Protein AF-A0A1Y0FWY1-F1 (afdb_monomer_lite)

Radius of gyration: 17.4 Å; chains: 1; bounding box: 40×52×35 Å

Sequence (86 aa):
MKTANEQPILVAGQLTDTSAVRTKVEQDIAFLTGRINSMEQHPRPNKIVLETYKGMLKSRVAVLKWLMHGHDEDDAGISFINQRSA

pLDDT: mean 75.78, std 23.49, range [40.44, 98.5]

Secondary structure (DSSP, 8-state):
------------S-SS-HHHHHHHHHHHHHHHHHHHHHHHTSSS--HHHHHHHHHHHHHHHHHHHHHHSTTSS-------------

Foldseek 3Di:
DDDDDPDPDDDPDDPPCLPVLLVVLVVLLVVLVVVLVVQVPDPDHPVVVNVVSVVVNVVSVVVNVCSVVPDDDDDDDPPPPPPDDD

Structure (mmCIF, N/CA/C/O backbone):
data_AF-A0A1Y0FWY1-F1
#
_entry.id   AF-A0A1Y0FWY1-F1
#
loop_
_atom_site.group_PDB
_atom_site.id
_atom_site.type_symbol
_atom_site.label_atom_id
_atom_site.label_alt_id
_atom_site.label_comp_id
_atom_site.label_asym_id
_atom_site.label_entity_id
_atom_site.label_seq_id
_atom_site.pdbx_PDB_ins_code
_atom_site.Cartn_x
_atom_site.Cartn_y
_atom_site.Cartn_z
_atom_site.occupancy
_atom_site.B_iso_or_equiv
_atom_site.auth_seq_id
_atom_site.auth_comp_id
_atom_site.auth_asym_id
_atom_site.auth_atom_id
_atom_site.pdbx_PDB_model_num
ATOM 1 N N . MET A 1 1 ? 10.755 -37.867 1.524 1.00 40.84 1 MET A N 1
ATOM 2 C CA . MET A 1 1 ? 11.810 -37.021 0.915 1.00 40.84 1 MET A CA 1
ATOM 3 C C . MET A 1 1 ? 11.154 -35.711 0.481 1.00 40.84 1 MET A C 1
ATOM 5 O O . MET A 1 1 ? 10.260 -35.774 -0.342 1.00 40.84 1 MET A O 1
ATOM 9 N N . LYS A 1 2 ? 11.242 -34.629 1.275 1.00 43.69 2 LYS A N 1
ATOM 10 C CA . LYS A 1 2 ? 12.160 -33.468 1.111 1.00 43.69 2 LYS A CA 1
ATOM 11 C C . LYS A 1 2 ? 12.198 -32.938 -0.337 1.00 43.69 2 LYS A C 1
ATOM 13 O O . LYS A 1 2 ? 12.783 -33.600 -1.179 1.00 43.69 2 LYS A O 1
ATOM 18 N N . THR A 1 3 ? 11.356 -31.952 -0.681 1.00 50.44 3 THR A N 1
ATOM 19 C CA . THR A 1 3 ? 11.533 -30.467 -0.666 1.00 50.44 3 THR A CA 1
ATOM 20 C C . THR A 1 3 ? 12.008 -29.903 -2.007 1.00 50.44 3 THR A C 1
ATOM 22 O O . THR A 1 3 ? 13.107 -30.230 -2.436 1.00 50.44 3 THR A O 1
ATOM 25 N N . ALA A 1 4 ? 11.245 -28.963 -2.568 1.00 47.47 4 ALA A N 1
ATOM 26 C CA . ALA A 1 4 ? 11.722 -27.880 -3.436 1.00 47.47 4 ALA A CA 1
ATOM 27 C C . ALA A 1 4 ? 10.662 -26.760 -3.356 1.00 47.47 4 ALA A C 1
ATOM 29 O O . ALA A 1 4 ? 9.603 -26.877 -3.949 1.00 47.47 4 ALA A O 1
ATOM 30 N N . ASN A 1 5 ? 10.694 -25.880 -2.353 1.00 50.53 5 ASN A N 1
ATOM 31 C CA . ASN A 1 5 ? 11.386 -24.585 -2.370 1.00 50.53 5 ASN A CA 1
ATOM 32 C C . ASN A 1 5 ? 11.227 -23.820 -3.694 1.00 50.53 5 ASN A C 1
ATOM 34 O O . ASN A 1 5 ? 12.190 -23.638 -4.434 1.00 50.53 5 ASN A O 1
ATOM 38 N N . GLU A 1 6 ? 10.013 -23.353 -3.972 1.00 50.19 6 GLU A N 1
ATOM 39 C CA . GLU A 1 6 ? 9.771 -22.304 -4.961 1.00 50.19 6 GLU A CA 1
ATOM 40 C C . GLU A 1 6 ? 10.210 -20.961 -4.369 1.00 50.19 6 GLU A C 1
ATOM 42 O O . GLU A 1 6 ? 9.429 -20.205 -3.800 1.00 50.19 6 GLU A O 1
ATOM 47 N N . GLN A 1 7 ? 11.507 -20.687 -4.459 1.00 57.59 7 GLN A N 1
ATOM 48 C CA . GLN A 1 7 ? 12.053 -19.354 -4.249 1.00 57.59 7 GLN A CA 1
ATOM 49 C C . GLN A 1 7 ? 12.852 -18.970 -5.490 1.00 57.59 7 GLN A C 1
ATOM 51 O O . GLN A 1 7 ? 14.014 -19.360 -5.599 1.00 57.59 7 GLN A O 1
ATOM 56 N N . PRO A 1 8 ? 12.293 -18.175 -6.413 1.00 44.44 8 PRO A N 1
ATOM 57 C CA . PRO A 1 8 ? 13.099 -17.341 -7.272 1.00 44.44 8 PRO A CA 1
ATOM 58 C C . PRO A 1 8 ? 13.199 -15.962 -6.612 1.00 44.44 8 PRO A C 1
ATOM 60 O O . PRO A 1 8 ? 12.486 -15.022 -6.954 1.00 44.44 8 PRO A O 1
ATOM 63 N N . ILE A 1 9 ? 14.090 -15.847 -5.630 1.00 54.16 9 ILE A N 1
ATOM 64 C CA . ILE A 1 9 ? 14.704 -14.562 -5.298 1.00 54.16 9 ILE A CA 1
ATOM 65 C C . ILE A 1 9 ? 16.051 -14.594 -6.000 1.00 54.16 9 ILE A C 1
ATOM 67 O O . ILE A 1 9 ? 16.876 -15.423 -5.630 1.00 54.16 9 ILE A O 1
ATOM 71 N N . LEU A 1 10 ? 16.204 -13.754 -7.029 1.00 43.06 10 LEU A N 1
ATOM 72 C CA . LEU A 1 10 ? 17.432 -13.151 -7.574 1.00 43.06 10 LEU A CA 1
ATOM 73 C C . LEU A 1 10 ? 17.179 -12.792 -9.046 1.00 43.06 10 LEU A C 1
ATOM 75 O O . LEU A 1 10 ? 17.138 -13.688 -9.881 1.00 43.06 10 LEU A O 1
ATOM 79 N N . VAL A 1 11 ? 17.116 -11.501 -9.388 1.00 43.47 11 VAL A N 1
ATOM 80 C CA . VAL A 1 11 ? 17.596 -11.052 -10.705 1.00 43.47 11 VAL A CA 1
ATOM 81 C C . VAL A 1 11 ? 18.384 -9.764 -10.532 1.00 43.47 11 VAL A C 1
ATOM 83 O O . VAL A 1 11 ? 17.860 -8.703 -10.195 1.00 43.47 11 VAL A O 1
ATOM 86 N N . ALA A 1 12 ? 19.682 -9.917 -10.754 1.00 42.62 12 ALA A N 1
ATOM 87 C CA . ALA A 1 12 ? 20.637 -8.858 -10.966 1.00 42.62 12 ALA A CA 1
ATOM 88 C C . ALA A 1 12 ? 20.276 -8.052 -12.228 1.00 42.62 12 ALA A C 1
ATOM 90 O O . ALA A 1 12 ? 20.122 -8.618 -13.304 1.00 42.62 12 ALA A O 1
ATOM 91 N N . GLY A 1 13 ? 20.183 -6.728 -12.092 1.00 44.38 13 GLY A N 1
ATOM 92 C CA . GLY A 1 13 ? 20.650 -5.768 -13.100 1.00 44.38 13 GLY A CA 1
ATOM 93 C C . GLY A 1 13 ? 20.032 -5.740 -14.505 1.00 44.38 13 GLY A C 1
ATOM 94 O O . GLY A 1 13 ? 20.641 -5.110 -15.364 1.00 44.38 13 GLY A O 1
ATOM 95 N N . GLN A 1 14 ? 18.870 -6.347 -14.779 1.00 41.03 14 GLN A N 1
ATOM 96 C CA . GLN A 1 14 ? 18.286 -6.336 -16.130 1.00 41.03 14 GLN A CA 1
ATOM 97 C C . GLN A 1 14 ? 16.863 -5.749 -16.158 1.00 41.03 14 GLN A C 1
ATOM 99 O O . GLN A 1 14 ? 15.977 -6.185 -15.426 1.00 41.03 14 GLN A O 1
ATOM 104 N N . LEU A 1 15 ? 16.663 -4.745 -17.022 1.00 46.59 15 LEU A N 1
ATOM 105 C CA . LEU A 1 15 ? 15.433 -3.971 -17.285 1.00 46.59 15 LEU A CA 1
ATOM 106 C C . LEU A 1 15 ? 14.298 -4.801 -17.931 1.00 46.59 15 LEU A C 1
ATOM 108 O O . LEU A 1 15 ? 13.653 -4.358 -18.876 1.00 46.59 15 LEU A O 1
ATOM 112 N N . THR A 1 16 ? 14.046 -6.018 -17.456 1.00 46.69 16 THR A N 1
ATOM 113 C CA . THR A 1 16 ? 13.008 -6.909 -18.005 1.00 46.69 16 THR A CA 1
ATOM 114 C C . THR A 1 16 ? 11.752 -7.014 -17.147 1.00 46.69 16 THR A C 1
ATOM 116 O O . THR A 1 16 ? 10.829 -7.707 -17.549 1.00 46.69 16 THR A O 1
ATOM 119 N N . ASP A 1 17 ? 11.661 -6.314 -16.012 1.00 58.94 17 ASP A N 1
ATOM 120 C CA . ASP A 1 17 ? 10.563 -6.554 -15.060 1.00 58.94 17 ASP A CA 1
ATOM 121 C C . ASP A 1 17 ? 9.870 -5.293 -14.522 1.00 58.94 17 ASP A C 1
ATOM 123 O O . ASP A 1 17 ? 9.095 -5.374 -13.574 1.00 58.94 17 ASP A O 1
ATOM 127 N N . THR A 1 18 ? 10.080 -4.109 -15.116 1.00 73.06 18 THR A N 1
ATOM 128 C CA . THR A 1 18 ? 9.393 -2.874 -14.676 1.00 73.06 18 THR A CA 1
ATOM 129 C C . THR A 1 18 ? 7.868 -3.016 -14.735 1.00 73.06 18 THR A C 1
ATOM 131 O O . THR A 1 18 ? 7.168 -2.498 -13.866 1.00 73.06 18 THR A O 1
ATOM 134 N N . SER A 1 19 ? 7.342 -3.757 -15.717 1.00 82.00 19 SER A N 1
ATOM 135 C CA . SER A 1 19 ? 5.912 -4.066 -15.824 1.00 82.00 19 SER A CA 1
ATOM 136 C C . SER A 1 19 ? 5.440 -5.008 -14.716 1.00 82.00 19 SER A C 1
ATOM 138 O O . SER A 1 19 ? 4.456 -4.692 -14.057 1.00 82.00 19 SER A O 1
ATOM 140 N N . ALA A 1 20 ? 6.144 -6.110 -14.436 1.00 85.81 20 ALA A N 1
ATOM 141 C CA . ALA A 1 20 ? 5.742 -7.025 -13.367 1.00 85.81 20 ALA A CA 1
ATOM 142 C C . ALA A 1 20 ? 5.909 -6.401 -11.975 1.00 85.81 20 ALA A C 1
ATOM 144 O O . ALA A 1 20 ? 5.083 -6.626 -11.091 1.00 85.81 20 ALA A O 1
ATOM 145 N N . VAL A 1 21 ? 6.948 -5.584 -11.773 1.00 88.38 21 VAL A N 1
ATOM 146 C CA . VAL A 1 21 ? 7.131 -4.791 -10.552 1.00 88.38 21 VAL A CA 1
ATOM 147 C C . VAL A 1 21 ? 5.981 -3.798 -10.399 1.00 88.38 21 VAL A C 1
ATOM 149 O O . VAL A 1 21 ? 5.396 -3.726 -9.320 1.00 88.38 21 VAL A O 1
ATOM 152 N N . ARG A 1 22 ? 5.591 -3.089 -11.468 1.00 91.38 22 ARG A N 1
ATOM 153 C CA . ARG A 1 22 ? 4.415 -2.205 -11.456 1.00 91.38 22 ARG A CA 1
ATOM 154 C C . ARG A 1 22 ? 3.146 -2.972 -11.094 1.00 91.38 22 ARG A C 1
ATOM 156 O O . ARG A 1 22 ? 2.462 -2.567 -10.161 1.00 91.38 22 ARG A O 1
ATOM 163 N N . THR A 1 23 ? 2.880 -4.100 -11.751 1.00 93.38 23 THR A N 1
ATOM 164 C CA . THR A 1 23 ? 1.704 -4.937 -11.475 1.00 93.38 23 THR A CA 1
ATOM 165 C C . THR A 1 23 ? 1.654 -5.389 -10.016 1.00 93.38 23 THR A C 1
ATOM 167 O O . THR A 1 23 ? 0.601 -5.308 -9.390 1.00 93.38 23 THR A O 1
ATOM 170 N N . LYS A 1 24 ? 2.783 -5.809 -9.431 1.00 93.94 24 LYS A N 1
ATOM 171 C CA . LYS A 1 24 ? 2.850 -6.172 -8.004 1.00 93.94 24 LYS A CA 1
ATOM 172 C C . LYS A 1 24 ? 2.544 -4.979 -7.096 1.00 93.94 24 LYS A C 1
ATOM 174 O O . LYS A 1 24 ? 1.778 -5.110 -6.150 1.00 93.94 24 LYS A O 1
ATOM 179 N N . VAL A 1 25 ? 3.093 -3.804 -7.404 1.00 95.31 25 VAL A N 1
ATOM 180 C CA . VAL A 1 25 ? 2.828 -2.579 -6.632 1.00 95.31 25 VAL A CA 1
ATOM 181 C C . VAL A 1 25 ? 1.353 -2.168 -6.721 1.00 95.31 25 VAL A C 1
ATOM 183 O O . VAL A 1 25 ? 0.769 -1.776 -5.713 1.00 95.31 25 VAL A O 1
ATOM 186 N N . GLU A 1 26 ? 0.724 -2.287 -7.890 1.00 96.50 26 GLU A N 1
ATOM 187 C CA . GLU A 1 26 ? -0.712 -2.034 -8.075 1.00 96.50 26 GLU A CA 1
ATOM 188 C C . GLU A 1 26 ? -1.575 -3.024 -7.276 1.00 96.50 26 GLU A C 1
ATOM 190 O O . GLU A 1 26 ? -2.531 -2.617 -6.610 1.00 96.50 26 GLU A O 1
ATOM 195 N N . GLN A 1 27 ? -1.210 -4.309 -7.280 1.00 97.56 27 GLN A N 1
ATOM 196 C CA . GLN A 1 27 ? -1.869 -5.343 -6.477 1.00 97.56 27 GLN A CA 1
ATOM 197 C C . GLN A 1 27 ? -1.742 -5.067 -4.972 1.00 97.56 27 GLN A C 1
ATOM 199 O O . GLN A 1 27 ? -2.742 -5.146 -4.254 1.00 97.56 27 GLN A O 1
ATOM 204 N N . ASP A 1 28 ? -0.556 -4.672 -4.498 1.00 98.00 28 ASP A N 1
ATOM 205 C CA . ASP A 1 28 ? -0.336 -4.286 -3.101 1.00 98.00 28 ASP A CA 1
ATOM 206 C C . ASP A 1 28 ? -1.214 -3.088 -2.706 1.00 98.00 28 ASP A C 1
ATOM 208 O O . ASP A 1 28 ? -1.817 -3.080 -1.631 1.00 98.00 28 ASP A O 1
ATOM 212 N N . ILE A 1 29 ? -1.324 -2.075 -3.576 1.00 98.38 29 ILE A N 1
ATOM 213 C CA . ILE A 1 29 ? -2.181 -0.899 -3.354 1.00 98.38 29 ILE A CA 1
ATOM 214 C C . ILE A 1 29 ? -3.645 -1.317 -3.230 1.00 98.38 29 ILE A C 1
ATOM 216 O O . ILE A 1 29 ? -4.324 -0.885 -2.292 1.00 98.38 29 ILE A O 1
ATOM 220 N N . ALA A 1 30 ? -4.133 -2.161 -4.142 1.00 98.38 30 ALA A N 1
ATOM 221 C CA . ALA A 1 30 ? -5.508 -2.646 -4.112 1.00 98.38 30 ALA A CA 1
ATOM 222 C C . ALA A 1 30 ? -5.792 -3.435 -2.823 1.00 98.38 30 ALA A C 1
ATOM 224 O O . ALA A 1 30 ? -6.791 -3.181 -2.143 1.00 98.38 30 ALA A O 1
ATOM 225 N N . PHE A 1 31 ? -4.877 -4.331 -2.441 1.00 98.31 31 PHE A N 1
ATOM 226 C CA . PHE A 1 31 ? -4.974 -5.115 -1.212 1.00 98.31 31 PHE A CA 1
ATOM 227 C C . PHE A 1 31 ? -5.014 -4.226 0.039 1.00 98.31 31 PHE A C 1
ATOM 229 O O . PHE A 1 31 ? -5.927 -4.346 0.860 1.00 98.31 31 PHE A O 1
ATOM 236 N N . LEU A 1 32 ? -4.053 -3.307 0.178 1.00 98.50 32 LEU A N 1
ATOM 237 C CA . LEU A 1 32 ? -3.956 -2.417 1.336 1.00 98.50 32 LEU A CA 1
ATOM 238 C C . LEU A 1 32 ? -5.178 -1.503 1.441 1.00 98.50 32 LEU A C 1
ATOM 240 O O . LEU A 1 32 ? -5.726 -1.349 2.530 1.00 98.50 32 LEU A O 1
ATOM 244 N N . THR A 1 33 ? -5.649 -0.959 0.317 1.00 98.50 33 THR A N 1
ATOM 245 C CA . THR A 1 33 ? -6.857 -0.121 0.271 1.00 98.50 33 THR A CA 1
ATOM 246 C C . THR A 1 33 ? -8.085 -0.900 0.741 1.00 98.50 33 THR A C 1
ATOM 248 O O . THR A 1 33 ? -8.814 -0.436 1.618 1.00 98.50 33 THR A O 1
ATOM 251 N N . GLY A 1 34 ? -8.289 -2.119 0.230 1.00 97.81 34 GLY A N 1
ATOM 252 C CA . GLY A 1 34 ? -9.391 -2.978 0.666 1.00 97.81 34 GLY A CA 1
ATOM 253 C C . GLY A 1 34 ? -9.317 -3.315 2.158 1.00 97.81 34 GLY A C 1
ATOM 254 O O . GLY A 1 34 ? -10.326 -3.251 2.867 1.00 97.81 34 GLY A O 1
ATOM 255 N N . ARG A 1 35 ? -8.116 -3.616 2.666 1.00 97.31 35 ARG A N 1
ATOM 256 C CA . ARG A 1 35 ? -7.915 -3.952 4.079 1.00 97.31 35 ARG A CA 1
ATOM 257 C C . ARG A 1 35 ? -8.162 -2.761 5.004 1.00 97.31 35 ARG A C 1
ATOM 259 O O . ARG A 1 35 ? -8.830 -2.933 6.021 1.00 97.31 35 ARG A O 1
ATOM 266 N N . ILE A 1 36 ? -7.667 -1.578 4.642 1.00 98.19 36 ILE A N 1
ATOM 267 C CA . ILE A 1 36 ? -7.892 -0.325 5.375 1.00 98.19 36 ILE A CA 1
ATOM 268 C C . ILE A 1 36 ? -9.389 -0.022 5.444 1.00 98.19 36 ILE A C 1
ATOM 270 O O . ILE A 1 36 ? -9.912 0.127 6.545 1.00 98.19 36 ILE A O 1
ATOM 274 N N . ASN A 1 37 ? -10.092 -0.045 4.308 1.00 97.88 37 ASN A N 1
ATOM 275 C CA . ASN A 1 37 ? -11.529 0.236 4.259 1.00 97.88 37 ASN A CA 1
ATOM 276 C C . ASN A 1 37 ? -12.333 -0.724 5.148 1.00 97.88 37 ASN A C 1
ATOM 278 O O . ASN A 1 37 ? -13.201 -0.299 5.906 1.00 97.88 37 ASN A O 1
ATOM 282 N N . SER A 1 38 ? -12.016 -2.023 5.099 1.00 96.50 38 SER A N 1
ATOM 283 C CA . SER A 1 38 ? -12.660 -3.026 5.953 1.00 96.50 38 SER A CA 1
ATOM 284 C C . SER A 1 38 ? -12.398 -2.777 7.442 1.00 96.50 38 SER A C 1
ATOM 286 O O . SER A 1 38 ? -13.299 -2.940 8.263 1.00 96.50 38 SER A O 1
ATOM 288 N N . MET A 1 39 ? -11.182 -2.362 7.804 1.00 96.19 39 MET A N 1
ATOM 289 C CA . MET A 1 39 ? -10.845 -2.047 9.190 1.00 96.19 39 MET A CA 1
ATOM 290 C C . MET A 1 39 ? -11.534 -0.773 9.679 1.00 96.19 39 MET A C 1
ATOM 292 O O . MET A 1 39 ? -12.027 -0.764 10.800 1.00 96.19 39 MET A O 1
ATOM 296 N N . GLU A 1 40 ? -11.602 0.281 8.867 1.00 95.94 40 GLU A N 1
ATOM 297 C CA . GLU A 1 40 ? -12.235 1.553 9.247 1.00 95.94 40 GLU A CA 1
ATOM 298 C C . GLU A 1 40 ? -13.742 1.421 9.499 1.00 95.94 40 GLU A C 1
ATOM 300 O O . GLU A 1 40 ? -14.294 2.161 10.309 1.00 95.94 40 GLU A O 1
ATOM 305 N N . GLN A 1 41 ? -14.393 0.439 8.875 1.00 95.31 41 GLN A N 1
ATOM 306 C CA . GLN A 1 41 ? -15.801 0.109 9.117 1.00 95.31 41 GLN A CA 1
ATOM 307 C C . GLN A 1 41 ? -16.028 -0.685 10.414 1.00 95.31 41 GLN A C 1
ATOM 309 O O . GLN A 1 41 ? -17.167 -0.834 10.860 1.00 95.31 41 GLN A O 1
ATOM 314 N N . HIS A 1 42 ? -14.971 -1.213 11.037 1.00 93.25 42 HIS A N 1
ATOM 315 C CA . HIS A 1 42 ? -15.102 -1.965 12.278 1.00 93.25 42 HIS A CA 1
ATOM 316 C C . HIS A 1 42 ? -15.401 -1.013 13.456 1.00 93.25 42 HIS A C 1
ATOM 318 O O . HIS A 1 42 ? -14.727 0.006 13.588 1.00 93.25 42 HIS A O 1
ATOM 324 N N . PRO A 1 43 ? -16.317 -1.344 14.391 1.00 92.25 43 PRO A N 1
ATOM 325 C CA . PRO A 1 43 ? -16.697 -0.449 15.498 1.00 92.25 43 PRO A CA 1
ATOM 326 C C . PRO A 1 43 ? -15.540 -0.034 16.418 1.00 92.25 43 PRO A C 1
ATOM 328 O O . PRO A 1 43 ? -15.587 0.996 17.088 1.00 92.25 43 PRO A O 1
ATOM 331 N N . ARG A 1 44 ? -14.504 -0.875 16.497 1.00 93.31 44 ARG A N 1
ATOM 332 C CA . ARG A 1 44 ? -13.275 -0.638 17.264 1.00 93.31 44 ARG A CA 1
ATOM 333 C C . ARG A 1 44 ? -12.082 -1.176 16.472 1.00 93.31 44 ARG A C 1
ATOM 335 O O . ARG A 1 44 ? -11.728 -2.341 16.655 1.00 93.31 44 ARG A O 1
ATOM 342 N N . PRO A 1 45 ? -11.503 -0.402 15.544 1.00 92.38 45 PRO A N 1
ATOM 343 C CA . PRO A 1 45 ? -10.347 -0.853 14.789 1.00 92.38 45 PRO A CA 1
ATOM 344 C C . PRO A 1 45 ? -9.086 -0.813 15.650 1.00 92.38 45 PRO A C 1
ATOM 346 O O . PRO A 1 45 ? -8.910 0.075 16.489 1.00 92.38 45 PRO A O 1
ATOM 349 N N . ASN A 1 46 ? -8.164 -1.744 15.402 1.00 96.31 46 ASN 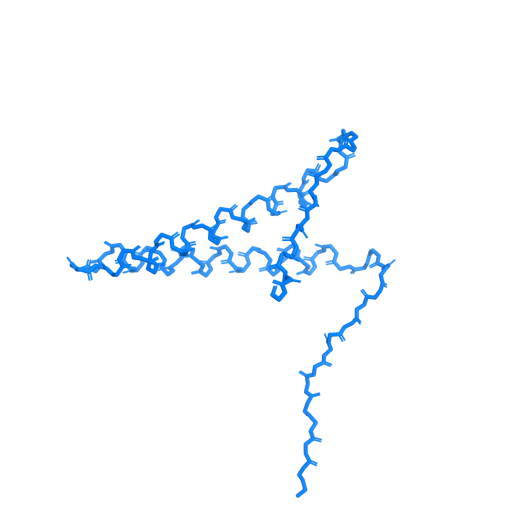A N 1
ATOM 350 C CA . ASN A 1 46 ? -6.820 -1.639 15.955 1.00 96.31 46 ASN A CA 1
ATOM 351 C C . ASN A 1 46 ? -6.079 -0.494 15.247 1.00 96.31 46 ASN A C 1
ATOM 353 O O . ASN A 1 46 ? -5.622 -0.646 14.113 1.00 96.31 46 ASN A O 1
ATOM 357 N N . LYS A 1 47 ? -5.970 0.648 15.933 1.00 94.94 47 LYS A N 1
ATOM 358 C CA . LYS A 1 47 ? -5.379 1.877 15.390 1.00 94.94 47 LYS A CA 1
ATOM 359 C C . LYS A 1 47 ? -3.918 1.701 14.981 1.00 94.94 47 LYS A C 1
ATOM 361 O O . LYS A 1 47 ? -3.528 2.219 13.948 1.00 94.94 47 LYS A O 1
ATOM 366 N N . ILE A 1 48 ? -3.128 0.932 15.731 1.00 97.25 48 ILE A N 1
ATOM 367 C CA . ILE A 1 48 ? -1.707 0.716 15.412 1.00 97.25 48 ILE A CA 1
ATOM 368 C C . ILE A 1 48 ? -1.575 -0.012 14.071 1.00 97.25 48 ILE A C 1
ATOM 370 O O . ILE A 1 48 ? -0.805 0.397 13.204 1.00 97.25 48 ILE A O 1
ATOM 374 N N . VAL A 1 49 ? -2.370 -1.065 13.872 1.00 96.31 49 VAL A N 1
ATOM 375 C CA . VAL A 1 49 ? -2.365 -1.838 12.622 1.00 96.31 49 VAL A CA 1
ATOM 376 C C . VAL A 1 49 ? -2.898 -0.997 11.460 1.00 96.31 49 VAL A C 1
ATOM 378 O O . VAL A 1 49 ? -2.329 -1.031 10.372 1.00 96.31 49 VAL A O 1
ATOM 381 N N . LEU A 1 50 ? -3.946 -0.203 11.696 1.00 97.69 50 LEU A N 1
ATOM 382 C CA . LEU A 1 50 ? -4.512 0.692 10.689 1.00 97.69 50 LEU A CA 1
ATOM 383 C C . LEU A 1 50 ? -3.486 1.725 10.202 1.00 97.69 50 LEU A C 1
ATOM 385 O O . LEU A 1 50 ? -3.275 1.855 8.998 1.00 97.69 50 LEU A O 1
ATOM 389 N N . GLU A 1 51 ? -2.815 2.417 11.124 1.00 97.75 51 GLU A N 1
ATOM 390 C CA . GLU A 1 51 ? -1.780 3.400 10.785 1.00 97.75 51 GLU A CA 1
ATOM 391 C C . GLU A 1 51 ? -0.588 2.744 10.079 1.00 97.75 51 GLU A C 1
ATOM 393 O O . GLU A 1 51 ? -0.056 3.289 9.111 1.00 97.75 51 GLU A O 1
ATOM 398 N N . THR A 1 52 ? -0.222 1.526 10.488 1.00 97.88 52 THR A N 1
ATOM 399 C CA . THR A 1 52 ? 0.815 0.743 9.805 1.00 97.88 52 THR A CA 1
ATOM 400 C C . THR A 1 52 ? 0.439 0.478 8.345 1.00 97.88 52 THR A C 1
ATOM 402 O O . THR A 1 52 ? 1.235 0.752 7.445 1.00 97.88 52 THR A O 1
ATOM 405 N N . TYR A 1 53 ? -0.786 0.011 8.076 1.00 98.12 53 TYR A N 1
ATOM 406 C CA . TYR A 1 53 ? -1.243 -0.220 6.703 1.00 98.12 53 TYR A CA 1
ATOM 407 C C . TYR A 1 53 ? -1.356 1.069 5.891 1.00 98.12 53 TYR A C 1
ATOM 409 O O . TYR A 1 53 ? -0.986 1.069 4.717 1.00 98.12 53 TYR A O 1
ATOM 417 N N . LYS A 1 54 ? -1.781 2.184 6.497 1.00 98.19 54 LYS A N 1
ATOM 418 C CA . LYS A 1 54 ? -1.772 3.504 5.841 1.00 98.19 54 LYS A CA 1
ATOM 419 C C . LYS A 1 54 ? -0.355 3.931 5.448 1.00 98.19 54 LYS A C 1
ATOM 421 O O . LYS A 1 54 ? -0.146 4.414 4.334 1.00 98.19 54 LYS A O 1
ATOM 426 N N . GLY A 1 55 ? 0.630 3.699 6.316 1.00 97.50 55 GLY A N 1
ATOM 427 C CA . GLY A 1 55 ? 2.046 3.931 6.020 1.00 97.50 55 GLY A CA 1
ATOM 428 C C . GLY A 1 55 ? 2.556 3.076 4.855 1.00 97.50 55 GLY A C 1
ATOM 429 O O . GLY A 1 55 ? 3.189 3.596 3.932 1.00 97.50 55 GLY A O 1
ATOM 430 N N . MET A 1 56 ? 2.220 1.782 4.846 1.00 97.62 56 MET A N 1
ATOM 431 C CA . MET A 1 56 ? 2.552 0.879 3.737 1.00 97.62 56 MET A CA 1
ATOM 432 C C . MET A 1 56 ? 1.903 1.333 2.424 1.00 97.62 56 MET A C 1
ATOM 434 O O . MET A 1 56 ? 2.589 1.407 1.403 1.00 97.62 56 MET A O 1
ATOM 438 N N . LEU A 1 57 ? 0.619 1.711 2.451 1.00 98.44 57 LEU A N 1
ATOM 439 C CA . LEU A 1 57 ? -0.110 2.199 1.279 1.00 98.44 57 LEU A CA 1
ATOM 4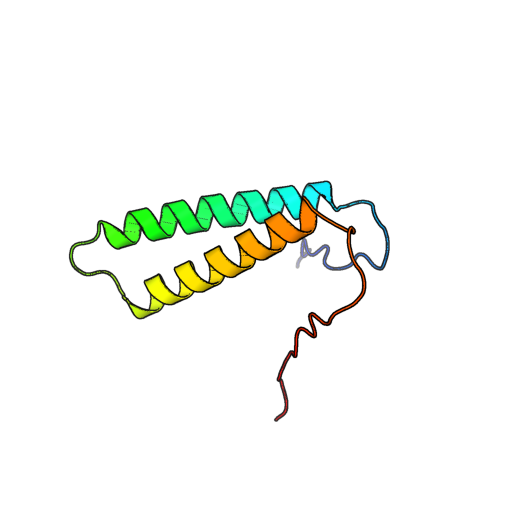40 C C . LEU A 1 57 ? 0.563 3.448 0.702 1.00 98.44 57 LEU A C 1
ATOM 442 O O . LEU A 1 57 ? 0.827 3.507 -0.499 1.00 98.44 57 LEU A O 1
ATOM 446 N N . LYS A 1 58 ? 0.926 4.409 1.561 1.00 97.44 58 LYS A N 1
ATOM 447 C CA . LYS A 1 58 ? 1.664 5.613 1.155 1.00 97.44 58 LYS A CA 1
ATOM 448 C C . LYS A 1 58 ? 2.985 5.262 0.463 1.00 97.44 58 LYS A C 1
ATOM 450 O O . LYS A 1 58 ? 3.292 5.841 -0.578 1.00 97.44 58 LYS A O 1
ATOM 455 N N . SER A 1 59 ? 3.743 4.304 1.003 1.00 96.50 59 SER A N 1
ATOM 456 C CA . SER A 1 59 ? 4.993 3.832 0.389 1.00 96.50 59 SER A CA 1
ATOM 457 C C . SER A 1 59 ? 4.756 3.216 -0.993 1.00 96.50 59 SER A C 1
ATOM 459 O O . SER A 1 59 ? 5.449 3.578 -1.941 1.00 96.50 59 SER A O 1
ATOM 461 N N . ARG A 1 60 ? 3.769 2.322 -1.140 1.00 96.94 60 ARG A N 1
ATOM 462 C CA . ARG A 1 60 ? 3.478 1.674 -2.431 1.00 96.94 60 ARG A CA 1
ATOM 463 C C . ARG A 1 60 ? 3.005 2.676 -3.486 1.00 96.94 60 ARG A C 1
ATOM 465 O O . ARG A 1 60 ? 3.483 2.625 -4.613 1.00 96.94 60 ARG A O 1
ATOM 472 N N . VAL A 1 61 ? 2.157 3.639 -3.115 1.00 96.38 61 VAL A N 1
ATOM 473 C CA . VAL A 1 61 ? 1.726 4.723 -4.019 1.00 96.38 61 VAL A CA 1
ATOM 474 C C . VAL A 1 61 ? 2.909 5.584 -4.466 1.00 96.38 61 VAL A C 1
ATOM 476 O O . VAL A 1 61 ? 2.982 5.949 -5.637 1.00 96.38 61 VAL A O 1
ATOM 479 N N . ALA A 1 62 ? 3.850 5.902 -3.571 1.00 93.81 62 ALA A N 1
ATOM 480 C CA . ALA A 1 62 ? 5.055 6.647 -3.938 1.00 93.81 62 ALA A CA 1
ATOM 481 C C . ALA A 1 62 ? 5.923 5.872 -4.943 1.00 93.81 62 ALA A C 1
ATOM 483 O O . ALA A 1 62 ? 6.367 6.444 -5.936 1.00 93.81 62 ALA A O 1
ATOM 484 N N . VAL A 1 63 ? 6.096 4.564 -4.735 1.00 92.19 63 VAL A N 1
ATOM 485 C CA . VAL A 1 63 ? 6.808 3.691 -5.679 1.00 92.19 63 VAL A CA 1
ATOM 486 C C . VAL A 1 63 ? 6.083 3.620 -7.022 1.00 92.19 63 VAL A C 1
ATOM 488 O O . VAL A 1 63 ? 6.729 3.748 -8.054 1.00 92.19 63 VAL A O 1
ATOM 491 N N . LEU A 1 64 ? 4.753 3.474 -7.037 1.00 93.38 64 LEU A N 1
ATOM 492 C CA . LEU A 1 64 ? 3.984 3.463 -8.284 1.00 93.38 64 LEU A CA 1
ATOM 493 C C . LEU A 1 64 ? 4.169 4.768 -9.060 1.00 93.38 64 LEU A C 1
ATOM 495 O O . LEU A 1 64 ? 4.438 4.736 -10.256 1.00 93.38 64 LEU A O 1
ATOM 499 N N . LYS A 1 65 ? 4.092 5.914 -8.372 1.00 91.25 65 LYS A N 1
ATOM 500 C CA . LYS A 1 65 ? 4.360 7.221 -8.983 1.00 91.25 65 LYS A CA 1
ATOM 501 C C . LYS A 1 65 ? 5.759 7.265 -9.585 1.00 91.25 65 LYS A C 1
ATOM 503 O O . LYS A 1 65 ? 5.883 7.648 -10.741 1.00 91.25 65 LYS A O 1
ATOM 508 N N . TRP A 1 66 ? 6.779 6.826 -8.855 1.00 89.25 66 TRP A N 1
ATOM 509 C CA . TRP A 1 66 ? 8.146 6.761 -9.370 1.00 89.25 66 TRP A CA 1
ATOM 510 C C . TRP A 1 66 ? 8.276 5.830 -10.593 1.00 89.25 66 TRP A C 1
ATOM 512 O O . TRP A 1 66 ? 8.915 6.196 -11.569 1.00 89.25 66 TRP A O 1
ATOM 522 N N . LEU A 1 67 ? 7.596 4.677 -10.606 1.00 87.50 67 LEU A N 1
ATOM 523 C CA . LEU A 1 67 ? 7.566 3.748 -11.750 1.00 87.50 67 LEU A CA 1
ATOM 524 C C . LEU A 1 67 ? 6.790 4.279 -12.969 1.00 87.50 67 LEU A C 1
ATOM 526 O O . LEU A 1 67 ? 6.948 3.751 -14.073 1.00 87.50 67 LEU A O 1
ATOM 530 N N . MET A 1 68 ? 5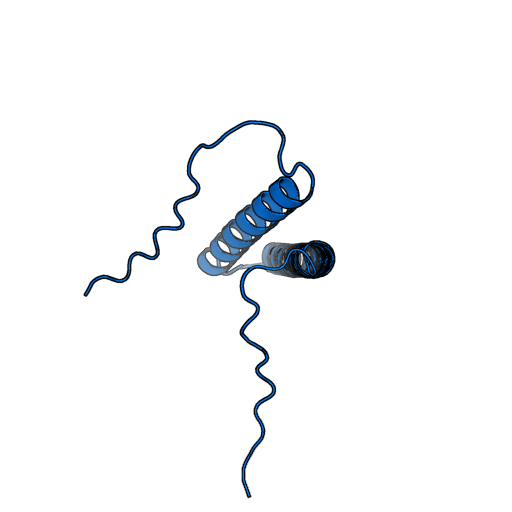.883 5.239 -12.773 1.00 86.06 68 MET A N 1
ATOM 531 C CA . MET A 1 68 ? 5.068 5.843 -13.835 1.00 86.06 68 MET A CA 1
ATOM 532 C C . MET A 1 68 ? 5.720 7.084 -14.443 1.00 86.06 68 MET A C 1
ATOM 534 O O . MET A 1 68 ? 5.653 7.255 -15.653 1.00 86.06 68 MET A O 1
ATOM 538 N N . HIS A 1 69 ? 6.346 7.920 -13.613 1.00 82.25 69 HIS A N 1
ATOM 539 C CA . HIS A 1 69 ? 7.017 9.161 -14.023 1.00 82.25 69 HIS A CA 1
ATOM 540 C C . HIS A 1 69 ? 8.530 8.967 -14.173 1.00 82.25 69 HIS A C 1
ATOM 542 O O . HIS A 1 69 ? 9.278 9.936 -14.153 1.00 82.25 69 HIS A O 1
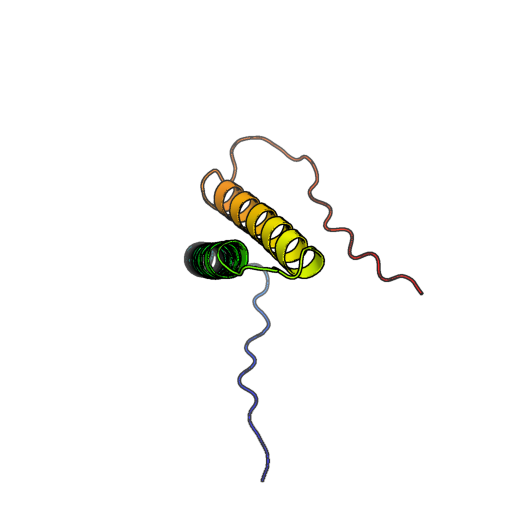ATOM 548 N N . GLY A 1 70 ? 8.986 7.711 -14.208 1.00 62.31 70 GLY A N 1
ATOM 549 C CA . GLY A 1 70 ? 10.393 7.373 -14.089 1.00 62.31 70 GLY A CA 1
ATOM 550 C C . GLY A 1 70 ? 11.257 8.174 -15.055 1.00 62.31 70 GLY A C 1
ATOM 551 O O . GLY A 1 70 ? 11.050 8.094 -16.261 1.00 62.31 70 GLY A O 1
ATOM 552 N N . HIS A 1 71 ? 12.275 8.824 -14.489 1.00 52.56 71 HIS A N 1
ATOM 553 C CA . HIS A 1 71 ? 13.462 9.310 -15.190 1.00 52.56 71 HIS A CA 1
ATOM 554 C C . HIS A 1 71 ? 13.392 10.692 -15.859 1.00 52.56 71 HIS A C 1
ATOM 556 O O . HIS A 1 71 ? 14.212 10.961 -16.727 1.00 52.56 71 HIS A O 1
ATOM 562 N N . ASP A 1 72 ? 12.504 11.586 -15.425 1.00 47.28 72 ASP A N 1
ATOM 563 C CA . ASP A 1 72 ? 12.703 13.020 -15.654 1.00 47.28 72 ASP A CA 1
ATOM 564 C C . ASP A 1 72 ? 13.160 13.664 -14.335 1.00 47.28 72 ASP A C 1
ATOM 566 O O . ASP A 1 72 ? 12.439 13.639 -13.339 1.00 47.28 72 ASP A O 1
ATOM 570 N N . GLU A 1 73 ? 14.367 14.225 -14.368 1.00 48.62 73 GLU A N 1
ATOM 571 C CA . GLU A 1 73 ? 15.068 14.999 -13.331 1.00 48.62 73 GLU A CA 1
ATOM 572 C C . GLU A 1 73 ? 15.994 14.210 -12.380 1.00 48.62 73 GLU A C 1
ATOM 574 O O . GLU A 1 73 ? 15.645 13.222 -11.734 1.00 48.62 73 GLU A O 1
ATOM 579 N N . ASP A 1 74 ? 17.238 14.683 -12.381 1.00 44.94 74 ASP A N 1
ATOM 580 C CA . ASP A 1 74 ? 18.460 14.141 -11.808 1.00 44.94 74 ASP A CA 1
ATOM 581 C C . ASP A 1 74 ? 18.407 13.709 -10.329 1.00 44.94 74 ASP A C 1
ATOM 583 O O . ASP A 1 74 ? 17.689 14.253 -9.494 1.00 44.94 74 ASP A O 1
ATOM 587 N N . ASP A 1 75 ? 19.254 12.720 -10.030 1.00 50.31 75 ASP A N 1
ATOM 588 C CA . ASP A 1 75 ? 19.908 12.435 -8.748 1.00 50.31 75 ASP A CA 1
ATOM 589 C C . ASP A 1 75 ? 19.514 13.311 -7.535 1.00 50.31 75 ASP A C 1
ATOM 591 O O . ASP A 1 75 ? 20.045 14.398 -7.323 1.00 50.31 75 ASP A O 1
ATOM 595 N N . ALA A 1 76 ? 18.655 12.782 -6.659 1.00 42.88 76 ALA A N 1
ATOM 596 C CA . ALA A 1 76 ? 18.657 13.144 -5.241 1.00 42.88 76 ALA A CA 1
ATOM 597 C C . ALA A 1 76 ? 18.059 12.021 -4.377 1.00 42.88 76 ALA A C 1
ATOM 599 O O . ALA A 1 76 ? 16.923 12.077 -3.910 1.00 42.88 76 ALA A O 1
ATOM 600 N N . GLY A 1 77 ? 18.866 10.981 -4.156 1.00 46.41 77 GLY A N 1
ATOM 601 C CA . GLY A 1 77 ? 18.932 10.260 -2.883 1.00 46.41 77 GLY A CA 1
ATOM 602 C C . GLY A 1 77 ? 17.639 9.680 -2.304 1.00 46.41 77 GLY A C 1
ATOM 603 O O . GLY A 1 77 ? 17.119 10.185 -1.311 1.00 46.41 77 GLY A O 1
ATOM 604 N N . ILE A 1 78 ? 17.240 8.490 -2.763 1.00 50.84 78 ILE A N 1
ATOM 605 C CA . ILE A 1 78 ? 16.567 7.543 -1.861 1.00 50.84 78 ILE A CA 1
ATOM 606 C C . ILE A 1 78 ? 17.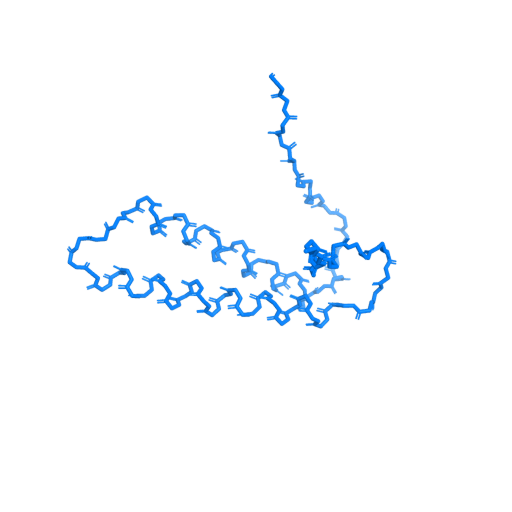589 6.506 -1.403 1.00 50.84 78 ILE A C 1
ATOM 608 O O . ILE A 1 78 ? 17.659 5.381 -1.893 1.00 50.84 78 ILE A O 1
ATOM 612 N N . SER A 1 79 ? 18.406 6.916 -0.430 1.00 43.41 79 SER A N 1
ATOM 613 C CA . SER A 1 79 ? 19.119 5.977 0.429 1.00 43.41 79 SER A CA 1
ATOM 614 C C . SER A 1 79 ? 18.075 5.260 1.281 1.00 43.41 79 SER A C 1
ATOM 616 O O . SER A 1 79 ? 17.587 5.788 2.282 1.00 43.41 79 SER A O 1
ATOM 618 N N . PHE A 1 80 ? 17.685 4.057 0.865 1.00 50.41 80 PHE A N 1
ATOM 619 C CA . PHE A 1 80 ? 16.986 3.132 1.747 1.00 50.41 80 PHE A CA 1
ATOM 620 C C . PHE A 1 80 ? 17.991 2.646 2.797 1.00 50.41 80 PHE A C 1
ATOM 622 O O . PHE A 1 80 ? 18.612 1.594 2.653 1.00 50.41 80 PHE A O 1
ATOM 629 N N . ILE A 1 81 ? 18.187 3.448 3.846 1.00 46.06 81 ILE A N 1
ATOM 630 C CA . ILE A 1 81 ? 18.985 3.083 5.016 1.00 46.06 81 ILE A CA 1
ATOM 631 C C . ILE A 1 81 ? 18.293 1.895 5.691 1.00 46.06 81 ILE A C 1
ATOM 633 O O . ILE A 1 81 ? 17.349 2.048 6.463 1.00 46.06 81 ILE A O 1
ATOM 637 N N . ASN A 1 82 ? 18.779 0.690 5.402 1.00 45.34 82 ASN A N 1
ATOM 638 C CA . ASN A 1 82 ? 18.528 -0.487 6.216 1.00 45.34 82 ASN A CA 1
ATOM 639 C C . ASN A 1 82 ? 19.390 -0.369 7.480 1.00 45.34 82 ASN A C 1
ATOM 641 O O . ASN A 1 82 ? 20.523 -0.849 7.516 1.00 45.34 82 ASN A O 1
ATOM 645 N N . GLN A 1 83 ? 18.882 0.316 8.505 1.00 44.25 83 GLN A N 1
ATOM 646 C CA . GLN A 1 83 ? 19.548 0.394 9.802 1.00 44.25 83 GLN A CA 1
ATOM 647 C C . GLN A 1 83 ? 19.351 -0.941 10.544 1.00 44.25 83 GLN A C 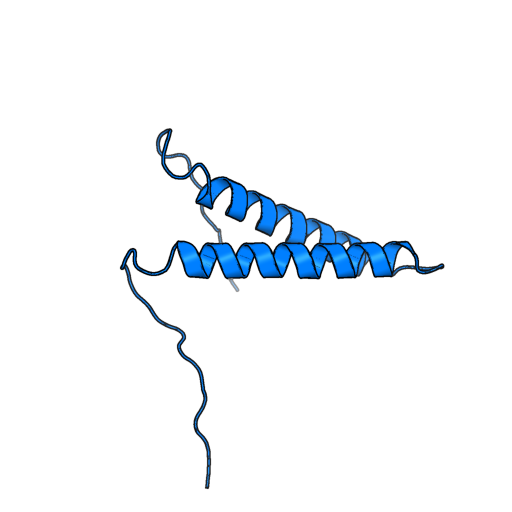1
ATOM 649 O O . GLN A 1 83 ? 18.467 -1.099 11.380 1.00 44.25 83 GLN A O 1
ATOM 654 N N . ARG A 1 84 ? 20.177 -1.933 10.198 1.00 47.41 84 ARG A N 1
ATOM 655 C CA . ARG A 1 84 ? 20.595 -2.998 11.115 1.00 47.41 84 ARG A CA 1
ATOM 656 C C . ARG A 1 84 ? 22.051 -2.723 11.456 1.00 47.41 84 ARG A C 1
ATOM 658 O O . ARG A 1 84 ? 22.932 -3.094 10.690 1.00 47.41 84 ARG A O 1
ATOM 665 N N . SER A 1 85 ? 22.270 -2.109 12.608 1.00 43.06 85 SER A N 1
ATOM 666 C CA . SER A 1 85 ? 23.504 -2.296 13.361 1.00 43.06 85 SER A CA 1
ATOM 667 C C . SER A 1 85 ? 23.132 -2.645 14.793 1.00 43.06 85 SER A C 1
ATOM 669 O O . SER A 1 85 ? 22.132 -2.151 15.312 1.00 43.06 85 SER A O 1
ATOM 671 N N . ALA A 1 86 ? 23.903 -3.604 15.297 1.00 40.44 86 ALA A N 1
ATOM 672 C CA . ALA A 1 86 ? 23.796 -4.321 16.558 1.00 40.44 86 ALA A CA 1
ATOM 673 C C . ALA A 1 86 ? 23.808 -3.428 17.803 1.00 40.44 86 ALA A C 1
ATOM 675 O O . ALA A 1 86 ? 24.356 -2.306 17.719 1.00 40.44 86 ALA A O 1
#